Protein AF-A0A1H9JZF5-F1 (afdb_monomer)

Structure (mmCIF, N/CA/C/O backbone):
data_AF-A0A1H9JZF5-F1
#
_entry.id   AF-A0A1H9JZF5-F1
#
loop_
_atom_site.group_PDB
_atom_site.id
_atom_site.type_symbol
_atom_site.label_atom_id
_atom_site.label_alt_id
_atom_site.label_comp_id
_atom_site.label_asym_id
_atom_site.label_entity_id
_atom_site.label_seq_id
_atom_site.pdbx_PDB_ins_code
_atom_site.Cartn_x
_atom_site.Cartn_y
_atom_site.Cartn_z
_atom_site.occupancy
_atom_site.B_iso_or_equiv
_atom_site.au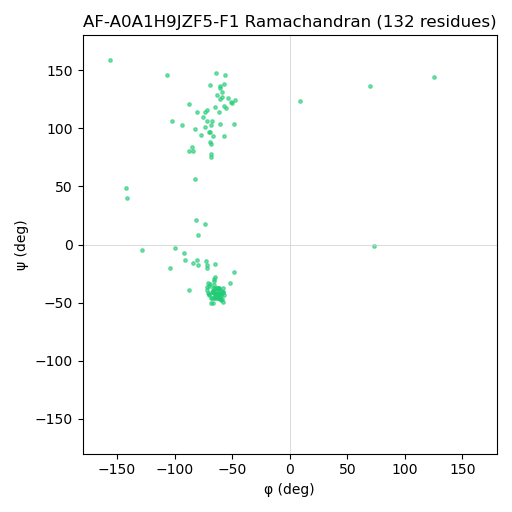th_seq_id
_atom_site.auth_comp_id
_atom_site.auth_asym_id
_atom_site.auth_atom_id
_atom_site.pdbx_PDB_model_num
ATOM 1 N N . MET A 1 1 ? -48.016 3.008 43.530 1.00 60.88 1 MET A N 1
ATOM 2 C CA . MET A 1 1 ? -47.826 3.008 42.057 1.00 60.88 1 MET A CA 1
ATOM 3 C C . MET A 1 1 ? -46.678 3.896 41.558 1.00 60.88 1 MET A C 1
ATOM 5 O O . MET A 1 1 ? -45.986 3.468 40.648 1.00 60.88 1 MET A O 1
ATOM 9 N N . VAL A 1 2 ? -46.413 5.079 42.132 1.00 65.06 2 VAL A N 1
ATOM 10 C CA . VAL A 1 2 ? -45.353 6.005 41.649 1.00 65.06 2 VAL A CA 1
ATOM 11 C C . VAL A 1 2 ? -43.923 5.446 41.781 1.00 65.06 2 VAL A C 1
ATOM 13 O O . VAL A 1 2 ? -43.103 5.637 40.888 1.00 65.06 2 VAL A O 1
ATOM 16 N N . SER A 1 3 ? -43.630 4.704 42.854 1.00 69.69 3 SER A N 1
ATOM 17 C CA . SER A 1 3 ? -42.287 4.146 43.103 1.00 69.69 3 SER A CA 1
ATOM 18 C C . SER A 1 3 ? -41.843 3.132 42.036 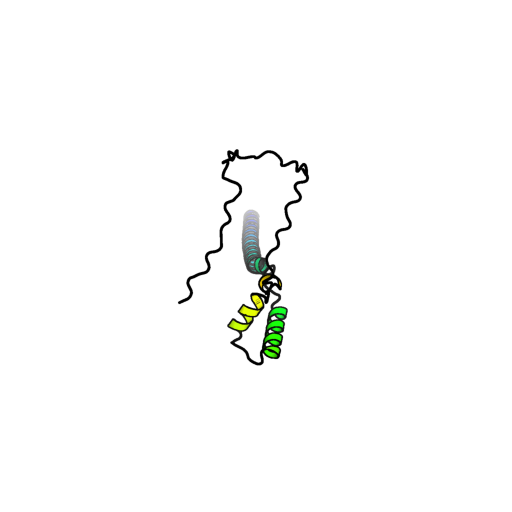1.00 69.69 3 SER A C 1
ATOM 20 O O . SER A 1 3 ? -40.697 3.154 41.596 1.00 69.69 3 SER A O 1
ATOM 22 N N . GLN A 1 4 ? -42.766 2.295 41.545 1.00 74.00 4 GLN A N 1
ATOM 23 C CA . GLN A 1 4 ? -42.443 1.297 40.522 1.00 74.00 4 GLN A CA 1
ATOM 24 C C . GLN A 1 4 ? -42.191 1.914 39.143 1.00 74.00 4 GLN A C 1
ATOM 26 O O . GLN A 1 4 ? -41.268 1.482 38.461 1.00 74.00 4 GLN A O 1
ATOM 31 N N . ARG A 1 5 ? -42.919 2.974 38.764 1.00 74.19 5 ARG A N 1
ATOM 32 C CA . ARG A 1 5 ? -42.658 3.685 37.497 1.00 74.19 5 ARG A CA 1
ATOM 33 C C . ARG A 1 5 ? -41.269 4.317 37.474 1.00 74.19 5 ARG A C 1
ATOM 35 O O . ARG A 1 5 ? -40.537 4.157 36.509 1.00 74.19 5 ARG A O 1
ATOM 42 N N . ARG A 1 6 ? -40.863 4.942 38.582 1.00 76.12 6 ARG A N 1
ATOM 43 C CA . ARG A 1 6 ? -39.542 5.577 38.706 1.00 76.12 6 ARG A CA 1
ATOM 44 C C . ARG A 1 6 ? -38.387 4.570 38.670 1.00 76.12 6 ARG A C 1
ATOM 46 O O . ARG A 1 6 ? -37.292 4.900 38.225 1.00 76.12 6 ARG A O 1
ATOM 53 N N . ALA A 1 7 ? -38.615 3.356 39.173 1.00 75.75 7 ALA A N 1
ATOM 54 C CA . ALA A 1 7 ? -37.650 2.264 39.088 1.00 75.75 7 ALA A CA 1
ATOM 55 C C . ALA A 1 7 ? -37.542 1.719 37.655 1.00 75.75 7 ALA A C 1
ATOM 57 O O . ALA A 1 7 ? -36.437 1.458 37.187 1.00 75.75 7 ALA A O 1
ATOM 58 N N . GLN A 1 8 ? -38.670 1.615 36.951 1.00 79.56 8 GLN A N 1
ATOM 59 C CA . GLN A 1 8 ? -38.720 1.162 35.564 1.00 79.56 8 GLN A CA 1
ATOM 60 C C . GLN A 1 8 ? -38.021 2.148 34.613 1.00 79.56 8 GLN A C 1
A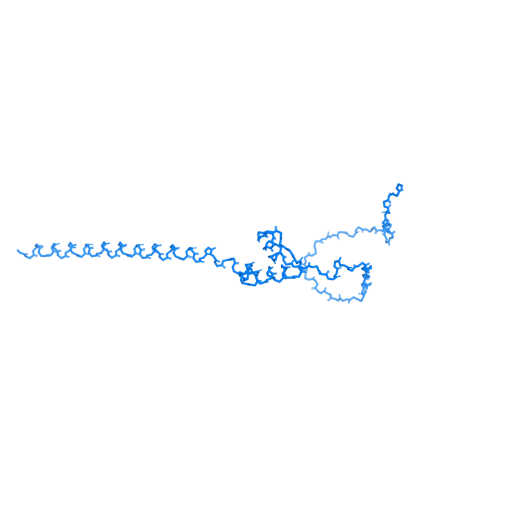TOM 62 O O . GLN A 1 8 ? -37.150 1.739 33.853 1.00 79.56 8 GLN A O 1
ATOM 67 N N . GLU A 1 9 ? -38.287 3.450 34.750 1.00 83.06 9 GLU A N 1
ATOM 68 C CA . GLU A 1 9 ? -37.614 4.506 33.977 1.00 83.06 9 GLU A CA 1
ATOM 69 C C . GLU A 1 9 ? -36.092 4.485 34.179 1.00 83.06 9 GLU A C 1
ATOM 71 O O . GLU A 1 9 ? -35.323 4.618 33.231 1.00 83.06 9 GLU A O 1
ATOM 76 N N . LYS A 1 10 ? -35.626 4.271 35.416 1.00 83.12 10 LYS A N 1
ATOM 77 C CA . LYS A 1 10 ? -34.191 4.146 35.708 1.00 83.12 10 LYS A CA 1
ATOM 78 C C . LYS A 1 10 ? -33.553 2.936 35.029 1.00 83.12 10 LYS A C 1
ATOM 80 O O . LYS A 1 10 ? -32.408 3.036 34.592 1.00 83.12 10 LYS A O 1
ATOM 85 N N . ASN A 1 11 ? -34.270 1.817 34.953 1.00 85.06 11 ASN A N 1
ATOM 86 C CA . ASN A 1 11 ? -33.771 0.598 34.325 1.00 85.06 11 ASN A CA 1
ATOM 87 C C . ASN A 1 11 ? -33.672 0.761 32.802 1.00 85.06 11 ASN A C 1
ATOM 89 O O . ASN A 1 11 ? -32.638 0.443 32.225 1.00 85.06 11 ASN A O 1
ATOM 93 N N . GLU A 1 12 ? -34.684 1.366 32.174 1.00 85.19 12 GLU A N 1
ATOM 94 C CA . GLU A 1 12 ? -34.676 1.681 30.737 1.00 85.19 12 GLU A CA 1
ATOM 95 C C . GLU A 1 12 ? -33.557 2.669 30.364 1.00 85.19 12 GLU A C 1
ATOM 97 O O . GLU A 1 12 ? -32.908 2.536 29.325 1.00 85.19 12 GLU A O 1
ATOM 102 N N . GLN A 1 13 ? -33.280 3.654 31.226 1.00 84.69 13 GLN A N 1
ATOM 103 C CA . GLN A 1 13 ? -32.164 4.589 31.042 1.00 84.69 13 GLN A CA 1
ATOM 104 C C . GLN A 1 13 ? -30.802 3.895 31.182 1.00 84.69 13 GLN A C 1
ATOM 106 O O . GLN A 1 13 ? -29.886 4.169 30.404 1.00 84.69 13 GLN A O 1
ATOM 111 N N . ALA A 1 14 ? -30.662 2.979 32.145 1.00 86.56 14 ALA A N 1
ATOM 112 C CA . ALA A 1 14 ? -29.443 2.196 32.320 1.00 86.56 14 ALA A CA 1
ATOM 113 C C . ALA A 1 14 ? -29.191 1.278 31.115 1.00 86.56 14 ALA A C 1
ATOM 115 O O . ALA A 1 14 ? -28.073 1.246 30.604 1.00 86.56 14 ALA A O 1
ATOM 116 N N . GLU A 1 15 ? -30.231 0.606 30.622 1.00 89.12 15 GLU A N 1
ATOM 117 C CA . GLU A 1 15 ? -30.171 -0.252 29.437 1.00 89.12 15 GLU A CA 1
ATOM 118 C C . GLU A 1 15 ? -29.806 0.546 28.179 1.00 89.12 15 GLU A C 1
ATOM 120 O O . GLU A 1 15 ? -28.869 0.190 27.469 1.00 89.12 15 GLU A O 1
ATOM 125 N N . ARG A 1 16 ? -30.428 1.711 27.952 1.00 90.75 16 ARG A N 1
ATOM 126 C CA . ARG A 1 16 ? -30.014 2.605 26.856 1.00 90.75 16 ARG A CA 1
ATOM 127 C C . ARG A 1 16 ? -28.544 3.000 26.953 1.00 90.75 16 ARG A C 1
ATOM 129 O O . ARG A 1 16 ? -27.842 3.010 25.941 1.00 90.75 16 ARG A O 1
ATOM 136 N N . MET A 1 17 ? -28.061 3.329 28.150 1.00 91.81 17 MET A N 1
ATOM 137 C CA . MET A 1 17 ? -26.680 3.772 28.337 1.00 91.81 17 MET A CA 1
ATOM 138 C C . MET A 1 17 ? -25.666 2.642 28.105 1.00 91.81 17 MET A C 1
ATOM 140 O O . MET A 1 17 ? -24.578 2.897 27.577 1.00 91.81 17 MET A O 1
ATOM 144 N N . THR A 1 18 ? -26.006 1.392 28.441 1.00 93.06 18 THR A N 1
ATOM 145 C CA . THR A 1 18 ? -25.162 0.234 28.113 1.00 93.06 18 THR A CA 1
ATOM 146 C C . THR A 1 18 ? -25.182 -0.064 26.617 1.00 93.06 18 THR A C 1
ATOM 148 O O . THR A 1 18 ? -24.111 -0.264 26.043 1.00 93.06 18 THR A O 1
ATOM 151 N N . THR A 1 19 ? -26.340 0.001 25.953 1.00 93.06 19 THR A N 1
ATOM 152 C CA . THR A 1 19 ? -26.448 -0.184 24.498 1.00 93.06 19 THR A CA 1
ATOM 153 C C . THR A 1 19 ? -25.625 0.851 23.732 1.00 93.06 19 THR A C 1
ATOM 155 O O . THR A 1 19 ? -24.824 0.480 22.875 1.00 93.06 19 THR A O 1
ATOM 158 N N . ILE A 1 20 ? -25.743 2.139 24.078 1.00 94.69 20 ILE A N 1
ATOM 159 C CA . ILE A 1 20 ? -24.973 3.222 23.441 1.00 94.69 20 ILE A CA 1
ATOM 160 C C . ILE A 1 20 ? -23.469 2.999 23.625 1.00 94.69 20 ILE A C 1
ATOM 162 O O . ILE A 1 20 ? -22.700 3.125 22.671 1.00 94.69 20 ILE A O 1
ATOM 166 N N . ARG A 1 21 ? -23.035 2.616 24.833 1.00 93.50 21 ARG A N 1
ATOM 167 C CA . ARG A 1 21 ? -21.625 2.295 25.098 1.00 93.50 21 ARG A CA 1
ATOM 168 C C . ARG A 1 21 ? -21.128 1.121 24.259 1.00 93.50 21 ARG A C 1
ATOM 170 O O . ARG A 1 21 ? -20.004 1.176 23.768 1.00 93.50 21 ARG A O 1
ATOM 177 N N . THR A 1 22 ? -21.928 0.073 24.099 1.00 94.88 22 THR A N 1
ATOM 178 C CA . THR A 1 22 ? -21.553 -1.104 23.304 1.00 94.88 22 THR A CA 1
ATOM 179 C C . THR A 1 22 ? -21.441 -0.758 21.825 1.00 94.88 22 THR A C 1
ATOM 181 O O . THR A 1 22 ? -20.429 -1.078 21.207 1.00 94.88 22 THR A O 1
ATOM 184 N N . ILE A 1 23 ? -22.418 -0.032 21.275 1.00 96.75 23 ILE A N 1
ATOM 185 C CA . ILE A 1 23 ? -22.383 0.425 19.880 1.00 96.75 23 ILE A CA 1
ATOM 186 C C . ILE A 1 23 ? -21.161 1.316 19.648 1.00 96.75 23 ILE A C 1
ATOM 188 O O . ILE A 1 23 ? -20.405 1.085 18.710 1.00 96.75 23 ILE A O 1
ATOM 192 N N . GLY A 1 24 ? -20.912 2.280 20.540 1.00 96.25 24 GLY A N 1
ATOM 193 C CA . GLY A 1 24 ? -19.754 3.167 20.439 1.00 96.25 24 GLY A CA 1
ATOM 194 C C . GLY A 1 24 ? -18.424 2.408 20.424 1.00 96.25 24 GLY A C 1
ATOM 195 O O . GLY A 1 24 ? -17.550 2.724 19.622 1.00 96.25 24 GLY A O 1
ATOM 196 N N . LYS A 1 25 ? -18.283 1.361 21.248 1.00 96.25 25 LYS A N 1
ATOM 197 C CA . LYS A 1 25 ? -17.091 0.497 21.248 1.00 96.25 25 LYS A CA 1
ATOM 198 C C . LYS A 1 25 ? -16.915 -0.256 19.933 1.00 96.25 25 LYS A C 1
ATOM 200 O O . LYS A 1 25 ? -15.800 -0.314 19.429 1.00 96.25 25 LYS A O 1
ATOM 205 N N . VAL A 1 26 ? -17.991 -0.816 19.380 1.00 97.62 26 VAL A N 1
ATOM 206 C CA . VAL A 1 26 ? -17.943 -1.546 18.102 1.00 97.62 26 VAL A CA 1
ATOM 207 C C . VAL A 1 26 ? -17.575 -0.604 16.958 1.00 97.62 26 VAL A C 1
ATOM 209 O O . VAL A 1 26 ? -16.683 -0.906 16.169 1.00 97.62 26 VAL A O 1
ATOM 212 N N . VAL A 1 27 ? -18.204 0.570 16.896 1.00 97.94 27 VAL A N 1
ATOM 213 C CA . VAL A 1 27 ? -17.900 1.583 15.876 1.00 97.94 27 VAL A CA 1
ATOM 214 C C . VAL A 1 27 ? -16.450 2.051 15.995 1.00 97.94 27 VAL A C 1
ATOM 216 O O . VAL A 1 27 ? -15.730 2.074 15.005 1.00 97.94 27 VAL A O 1
ATOM 219 N N . LEU A 1 28 ? -15.972 2.351 17.203 1.00 97.62 28 LEU A N 1
ATOM 220 C CA . LEU A 1 28 ? -14.581 2.758 17.394 1.00 97.62 28 LEU A CA 1
ATOM 221 C C . LEU A 1 28 ? -13.596 1.649 16.997 1.00 97.62 28 LEU A C 1
ATOM 223 O O . LEU A 1 28 ? -12.615 1.924 16.315 1.00 97.62 28 LEU A O 1
ATOM 227 N N . ALA A 1 29 ? -13.858 0.400 17.393 1.00 97.81 29 ALA A N 1
ATOM 228 C CA . ALA A 1 29 ? -12.998 -0.731 17.055 1.00 97.81 29 ALA A CA 1
ATOM 229 C C . ALA A 1 29 ? -12.929 -0.961 15.539 1.00 97.81 29 ALA A C 1
ATOM 231 O O . ALA A 1 29 ? -11.844 -1.130 14.992 1.00 97.81 29 ALA A O 1
ATOM 232 N N . THR A 1 30 ? -14.072 -0.908 14.851 1.00 97.75 30 THR A N 1
ATOM 233 C CA . THR A 1 30 ? -14.126 -1.058 13.387 1.00 97.75 30 THR A CA 1
ATOM 234 C C . THR A 1 30 ? -13.389 0.070 12.668 1.00 97.75 30 THR A C 1
ATOM 236 O O . THR A 1 30 ? -12.608 -0.207 11.760 1.00 97.75 30 THR A O 1
ATOM 239 N N . LEU A 1 31 ? -13.555 1.321 13.113 1.00 97.94 31 LEU A N 1
ATOM 240 C CA . LEU A 1 31 ? -12.816 2.465 12.574 1.00 97.94 31 LEU A CA 1
ATOM 241 C C . LEU A 1 31 ? -11.306 2.337 12.800 1.00 97.94 31 LEU A C 1
ATOM 243 O O . LEU A 1 31 ? -10.534 2.609 11.885 1.00 97.94 31 LEU A O 1
ATOM 247 N N . LEU A 1 32 ? -10.876 1.887 13.983 1.00 97.56 32 LEU A N 1
ATOM 248 C CA . LEU A 1 32 ? -9.461 1.653 14.275 1.00 97.56 32 LEU A CA 1
ATOM 249 C C . LEU A 1 32 ? -8.877 0.539 13.402 1.00 97.56 32 LEU A C 1
ATOM 251 O O . LEU A 1 32 ? -7.800 0.717 12.843 1.00 97.56 32 LEU A O 1
ATOM 255 N N . CYS A 1 33 ? -9.587 -0.579 13.230 1.00 97.25 33 CYS A N 1
ATOM 256 C CA . CYS A 1 33 ? -9.158 -1.643 12.322 1.00 97.25 33 CYS A CA 1
ATOM 257 C C . CYS A 1 33 ? -9.011 -1.131 10.885 1.00 97.25 33 CYS A C 1
ATOM 259 O O . CYS A 1 33 ? -7.988 -1.381 10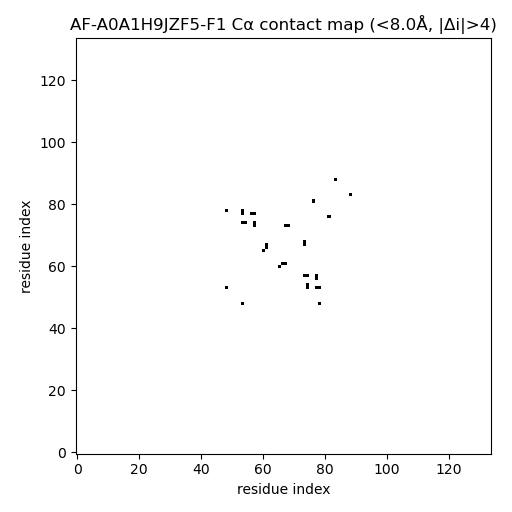.253 1.00 97.25 33 CYS A O 1
ATOM 261 N N . ALA A 1 34 ? -9.994 -0.378 10.385 1.00 95.88 34 ALA A N 1
ATOM 262 C CA . ALA A 1 34 ? -9.924 0.212 9.051 1.00 95.88 34 ALA A CA 1
ATOM 263 C C . ALA A 1 34 ? -8.740 1.184 8.919 1.00 95.88 34 ALA A C 1
ATOM 265 O O . ALA A 1 34 ? -8.002 1.117 7.940 1.00 95.88 34 ALA A O 1
ATOM 266 N N . ALA A 1 35 ? -8.512 2.037 9.921 1.00 95.12 35 ALA A N 1
ATOM 267 C CA . ALA A 1 35 ? -7.384 2.964 9.938 1.00 95.12 35 ALA A CA 1
ATOM 268 C C . ALA A 1 35 ? -6.036 2.232 9.901 1.00 95.12 35 ALA A C 1
ATOM 270 O O . ALA A 1 35 ? -5.155 2.635 9.149 1.00 95.12 35 ALA A O 1
ATOM 271 N N . VAL A 1 36 ? -5.884 1.137 10.656 1.00 94.81 36 VAL A N 1
ATOM 272 C CA . VAL A 1 36 ? -4.664 0.314 10.640 1.00 94.81 36 VAL A CA 1
ATOM 273 C C . VAL A 1 36 ? -4.444 -0.335 9.272 1.00 94.81 36 VAL A C 1
ATOM 275 O O . VAL A 1 36 ? -3.320 -0.317 8.785 1.00 94.81 36 VAL A O 1
ATOM 278 N N . ILE A 1 37 ? -5.495 -0.853 8.627 1.00 92.12 37 ILE A N 1
ATOM 279 C CA . ILE A 1 37 ? -5.404 -1.446 7.279 1.00 92.12 37 ILE A CA 1
ATOM 280 C C . ILE A 1 37 ? -4.986 -0.397 6.242 1.00 92.12 37 ILE A C 1
ATOM 282 O O . ILE A 1 37 ? -4.101 -0.639 5.427 1.00 92.12 37 ILE A O 1
ATOM 286 N N . VAL A 1 38 ? -5.600 0.788 6.274 1.00 88.31 38 VAL A N 1
ATOM 287 C CA . VAL A 1 38 ? -5.246 1.881 5.355 1.00 88.31 38 VAL A CA 1
ATOM 288 C C . VAL A 1 38 ? -3.815 2.357 5.617 1.00 88.31 38 VAL A C 1
ATOM 290 O O . VAL A 1 38 ? -3.035 2.543 4.685 1.00 88.31 38 VAL A O 1
ATOM 293 N N . TRP A 1 39 ? -3.435 2.498 6.887 1.00 87.12 39 TRP A N 1
ATOM 294 C CA . TRP A 1 39 ? -2.082 2.879 7.273 1.00 87.12 39 TRP A CA 1
ATOM 295 C C . TRP A 1 39 ? -1.040 1.819 6.916 1.00 87.12 39 TRP A C 1
ATOM 297 O O . TRP A 1 39 ? 0.098 2.176 6.656 1.00 87.12 39 TRP A O 1
ATOM 307 N N . SER A 1 40 ? -1.375 0.528 6.872 1.00 81.69 40 SER A N 1
ATOM 308 C CA . SER A 1 40 ? -0.384 -0.494 6.523 1.00 81.69 40 SER A CA 1
ATOM 309 C C . SER A 1 40 ? 0.002 -0.479 5.042 1.00 81.69 40 SER A C 1
ATOM 311 O O . SER A 1 40 ? 1.061 -0.994 4.701 1.00 81.69 40 SER A O 1
ATOM 313 N N . VAL A 1 41 ? -0.831 0.099 4.166 1.00 75.56 41 VAL A N 1
ATOM 314 C CA . VAL A 1 41 ? -0.578 0.163 2.713 1.00 75.56 41 VAL A CA 1
ATOM 315 C C . VAL A 1 41 ? -0.121 1.536 2.221 1.00 75.56 41 VAL A C 1
ATOM 317 O O . VAL A 1 41 ? 0.463 1.632 1.149 1.00 75.56 41 VAL A O 1
ATOM 320 N N . MET A 1 42 ? -0.361 2.615 2.970 1.00 66.38 42 MET A N 1
ATOM 321 C CA . MET A 1 42 ? 0.040 3.957 2.527 1.00 66.38 42 MET A CA 1
ATOM 322 C C . MET A 1 42 ? 1.567 4.223 2.521 1.00 66.38 42 MET A C 1
ATOM 324 O O . MET A 1 42 ? 2.037 4.905 1.615 1.00 66.38 42 MET A O 1
ATOM 328 N N . PRO A 1 43 ? 2.380 3.694 3.462 1.00 61.25 43 PRO A N 1
ATOM 329 C CA . PRO A 1 43 ? 3.826 3.927 3.501 1.00 61.25 43 PRO A CA 1
ATOM 330 C C . PRO A 1 43 ? 4.587 3.351 2.305 1.00 61.25 43 PRO A C 1
ATOM 332 O O . PRO A 1 43 ? 5.729 3.737 2.075 1.00 61.25 43 PRO A O 1
ATOM 335 N N . THR A 1 44 ? 3.985 2.431 1.547 1.00 56.12 44 THR A N 1
ATOM 336 C CA . THR A 1 44 ? 4.633 1.798 0.396 1.00 56.12 44 THR A CA 1
ATOM 337 C C . THR A 1 44 ? 4.385 2.535 -0.915 1.00 56.12 44 THR A C 1
ATOM 339 O O . THR A 1 44 ? 5.129 2.300 -1.854 1.00 56.12 44 THR A O 1
ATOM 342 N N . THR A 1 45 ? 3.440 3.479 -1.013 1.00 57.81 45 THR A N 1
ATOM 343 C CA . THR A 1 45 ? 3.132 4.138 -2.302 1.00 57.81 45 THR A CA 1
ATOM 344 C C . THR A 1 45 ? 4.208 5.111 -2.785 1.00 57.81 45 THR A C 1
ATOM 346 O O . THR A 1 45 ? 4.218 5.460 -3.956 1.00 57.81 45 THR A O 1
ATOM 349 N N . SER A 1 46 ? 5.107 5.569 -1.908 1.00 59.38 46 SER A N 1
ATOM 350 C CA . SER A 1 46 ? 6.193 6.488 -2.292 1.00 59.38 46 SER A CA 1
ATOM 351 C C . SER A 1 46 ? 7.385 5.783 -2.954 1.00 59.38 46 SER A C 1
ATOM 353 O O . SER A 1 46 ? 8.197 6.446 -3.590 1.00 59.38 46 SER A O 1
ATOM 355 N N . HIS A 1 47 ? 7.494 4.458 -2.797 1.00 55.75 47 HIS A N 1
ATOM 356 C CA . HIS A 1 47 ? 8.546 3.621 -3.395 1.00 55.75 47 HIS A CA 1
ATOM 357 C C . HIS A 1 47 ? 7.995 2.412 -4.167 1.00 55.75 47 HIS A C 1
ATOM 359 O O . HIS A 1 47 ? 8.770 1.678 -4.771 1.00 55.75 47 HIS A O 1
ATOM 365 N N . ALA A 1 48 ? 6.679 2.184 -4.152 1.00 56.44 48 ALA A N 1
ATOM 366 C CA . ALA A 1 48 ? 6.036 1.214 -5.020 1.00 56.44 48 ALA A CA 1
ATOM 367 C C . ALA A 1 48 ? 5.856 1.871 -6.392 1.00 56.44 48 ALA A C 1
ATOM 369 O O . ALA A 1 48 ? 5.098 2.842 -6.490 1.00 56.44 48 ALA A O 1
ATOM 370 N N . PRO A 1 49 ? 6.530 1.379 -7.442 1.00 60.75 49 PRO A N 1
ATOM 371 C CA . PRO A 1 49 ? 6.225 1.825 -8.790 1.00 60.75 49 PRO A CA 1
ATOM 372 C C . PRO A 1 49 ? 4.737 1.587 -9.067 1.00 60.75 49 PRO A C 1
ATOM 374 O O . PRO A 1 49 ? 4.138 0.638 -8.543 1.00 60.75 49 PRO A O 1
ATOM 377 N N . ALA A 1 50 ? 4.108 2.475 -9.842 1.00 67.62 50 ALA A N 1
ATOM 378 C CA . ALA A 1 50 ? 2.721 2.267 -10.220 1.00 67.62 50 ALA A CA 1
ATOM 379 C C . ALA A 1 50 ? 2.653 0.913 -10.932 1.00 67.62 50 ALA A C 1
ATOM 381 O O . ALA A 1 50 ? 3.329 0.697 -11.928 1.00 67.62 50 ALA A O 1
ATOM 382 N N . ILE A 1 51 ? 1.879 -0.024 -10.384 1.00 67.69 51 ILE A N 1
ATOM 383 C CA . ILE A 1 51 ? 1.853 -1.425 -10.837 1.00 67.69 51 ILE A CA 1
ATOM 384 C C . ILE A 1 51 ? 1.622 -1.515 -12.355 1.00 67.69 51 ILE A C 1
ATOM 386 O O . ILE A 1 51 ? 2.152 -2.401 -13.013 1.00 67.69 51 ILE A O 1
ATOM 390 N N . LEU A 1 52 ? 0.855 -0.573 -12.911 1.00 69.50 52 LEU A N 1
ATOM 391 C CA . LEU A 1 52 ? 0.608 -0.463 -14.346 1.00 69.50 52 LEU A CA 1
ATOM 392 C C . LEU A 1 52 ? 1.863 -0.091 -15.145 1.00 69.50 52 LEU A C 1
ATOM 394 O O . LEU A 1 52 ? 2.074 -0.677 -16.200 1.00 69.50 52 LEU A O 1
ATOM 398 N N . ASP A 1 53 ? 2.701 0.806 -14.628 1.00 68.31 53 ASP A N 1
ATOM 399 C CA . ASP A 1 53 ? 3.959 1.205 -15.267 1.00 68.31 53 ASP A CA 1
ATOM 400 C C . ASP A 1 53 ? 4.939 0.023 -15.286 1.00 68.31 53 ASP A C 1
ATOM 402 O O . ASP A 1 53 ? 5.535 -0.257 -16.318 1.00 68.31 53 ASP A O 1
ATOM 406 N N . VAL A 1 54 ? 5.021 -0.756 -14.197 1.00 70.75 54 VAL A N 1
ATOM 407 C CA . VAL A 1 54 ? 5.884 -1.957 -14.152 1.00 70.75 54 VAL A CA 1
ATOM 408 C C . VAL A 1 54 ? 5.396 -3.045 -15.105 1.00 70.75 54 VAL A C 1
ATOM 410 O O . VAL A 1 54 ? 6.190 -3.702 -15.773 1.00 70.75 54 VAL A O 1
ATOM 413 N N . LEU A 1 55 ? 4.079 -3.257 -15.182 1.00 75.31 55 LEU A N 1
ATOM 414 C CA . LEU A 1 55 ? 3.501 -4.225 -16.117 1.00 75.31 55 LEU A CA 1
ATOM 415 C C . LEU A 1 55 ? 3.712 -3.798 -17.572 1.00 75.31 55 LEU A C 1
ATOM 417 O O . LEU A 1 55 ? 3.911 -4.653 -18.435 1.00 75.31 55 LEU A O 1
ATOM 421 N N . GLN A 1 56 ? 3.673 -2.494 -17.844 1.00 79.69 56 GLN A N 1
ATOM 422 C CA . GLN A 1 56 ? 3.982 -1.953 -19.158 1.00 79.69 56 GLN A CA 1
ATOM 423 C C . GLN A 1 56 ? 5.470 -2.119 -19.496 1.00 79.69 56 GLN A C 1
ATOM 425 O O . GLN A 1 56 ? 5.778 -2.619 -20.573 1.00 79.69 56 GLN A O 1
ATOM 430 N N . GLU A 1 57 ? 6.379 -1.796 -18.575 1.00 71.31 57 GLU A N 1
ATOM 431 C CA . GLU A 1 57 ? 7.825 -1.970 -18.762 1.00 71.31 57 GLU A CA 1
ATOM 432 C C . GLU A 1 57 ? 8.196 -3.447 -18.974 1.00 71.31 57 GLU A C 1
ATOM 434 O O . GLU A 1 57 ? 9.010 -3.774 -19.832 1.00 71.31 57 GLU A O 1
ATOM 439 N N . HIS A 1 58 ? 7.525 -4.369 -18.280 1.00 77.38 58 HIS A N 1
ATOM 440 C CA . HIS A 1 58 ? 7.653 -5.805 -18.529 1.00 77.38 58 HIS A CA 1
ATOM 441 C C . HIS A 1 58 ? 7.175 -6.210 -19.937 1.00 77.38 58 HIS A C 1
ATOM 443 O O . HIS A 1 58 ? 7.827 -7.006 -20.614 1.00 77.38 58 HIS A O 1
ATOM 449 N N . ALA A 1 59 ? 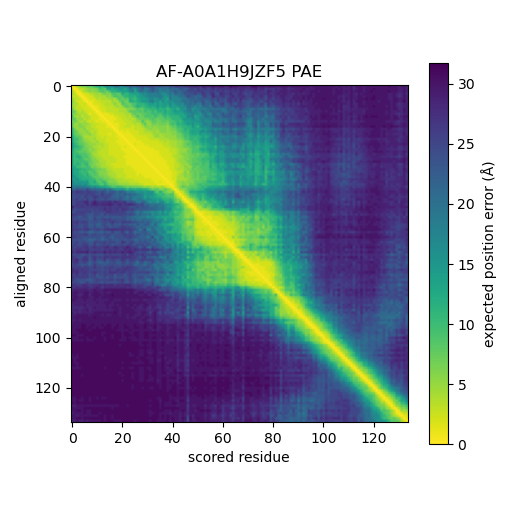6.051 -5.660 -20.408 1.00 78.88 59 ALA A N 1
ATOM 450 C CA . ALA A 1 59 ? 5.555 -5.931 -21.757 1.00 78.88 59 ALA A CA 1
ATOM 451 C C . ALA A 1 59 ? 6.497 -5.376 -22.841 1.00 78.88 59 ALA A C 1
ATOM 453 O O . ALA A 1 59 ? 6.723 -6.039 -23.856 1.00 78.88 59 ALA A O 1
ATOM 454 N N . GLU A 1 60 ? 7.071 -4.194 -22.613 1.00 76.56 60 GLU A N 1
ATOM 455 C CA . GLU A 1 60 ? 8.094 -3.590 -23.472 1.00 76.56 60 GLU A CA 1
ATOM 456 C C . GLU A 1 60 ? 9.390 -4.417 -23.458 1.00 76.56 60 GLU A C 1
ATOM 458 O O . GLU A 1 60 ? 9.934 -4.717 -24.522 1.00 76.56 60 GLU A O 1
ATOM 463 N N . MET A 1 61 ? 9.818 -4.906 -22.289 1.00 73.00 61 MET A N 1
ATOM 464 C CA . MET A 1 61 ? 10.962 -5.811 -22.155 1.00 73.00 61 MET A CA 1
ATOM 465 C C . MET A 1 61 ? 10.769 -7.085 -22.980 1.00 73.00 61 MET A C 1
ATOM 467 O O . MET A 1 61 ? 11.658 -7.429 -23.751 1.00 73.00 61 MET A O 1
ATOM 471 N N . ILE A 1 62 ? 9.618 -7.762 -22.881 1.00 76.25 62 ILE A N 1
ATOM 472 C CA . ILE A 1 62 ? 9.334 -8.961 -23.689 1.00 76.25 62 ILE A CA 1
ATOM 473 C C . ILE A 1 62 ? 9.378 -8.633 -25.186 1.00 76.25 62 ILE A C 1
ATOM 475 O O . ILE A 1 62 ? 9.883 -9.433 -25.978 1.00 76.25 62 ILE A O 1
ATOM 479 N N . ALA A 1 63 ? 8.852 -7.471 -25.583 1.00 79.06 63 ALA A N 1
ATOM 480 C CA . ALA A 1 63 ? 8.829 -7.050 -26.978 1.00 79.06 63 ALA A CA 1
ATOM 481 C C . ALA A 1 63 ? 10.237 -6.776 -27.538 1.00 79.06 63 ALA A C 1
ATOM 483 O O . ALA A 1 63 ? 10.500 -7.117 -28.69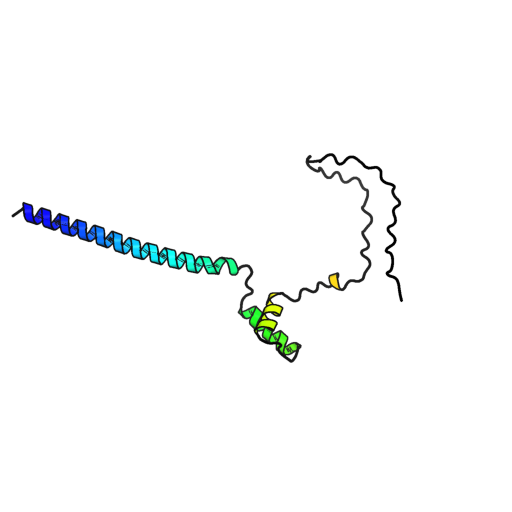1 1.00 79.06 63 ALA A O 1
ATOM 484 N N . GLU A 1 64 ? 11.142 -6.206 -26.737 1.00 73.81 64 GLU A N 1
ATOM 485 C CA . GLU A 1 64 ? 12.510 -5.876 -27.157 1.00 73.81 64 GLU A CA 1
ATOM 486 C C . GLU A 1 64 ? 13.498 -7.043 -26.979 1.00 73.81 64 GLU A C 1
ATOM 488 O O . GLU A 1 64 ? 14.323 -7.300 -27.855 1.00 73.81 64 GLU A O 1
ATOM 493 N N . HIS A 1 65 ? 13.381 -7.810 -25.893 1.00 74.50 65 HIS A N 1
ATOM 494 C CA . HIS A 1 65 ? 14.247 -8.958 -25.592 1.00 74.50 65 HIS A CA 1
ATOM 495 C C . HIS A 1 65 ? 13.791 -10.259 -26.280 1.00 74.50 65 HIS A C 1
ATOM 497 O O . HIS A 1 65 ? 14.557 -11.223 -26.375 1.00 74.50 65 HIS A O 1
ATOM 503 N N . GLY A 1 66 ? 12.554 -10.322 -26.784 1.00 74.12 66 GLY A N 1
ATOM 504 C CA . GLY A 1 66 ? 12.027 -11.427 -27.596 1.00 74.12 66 GLY A CA 1
ATOM 505 C C . GLY A 1 66 ? 11.724 -12.727 -26.838 1.00 74.12 66 GLY A C 1
ATOM 506 O O . GLY A 1 66 ? 11.257 -13.692 -27.445 1.00 74.12 66 GLY A O 1
ATOM 507 N N . HIS A 1 67 ? 11.978 -12.772 -25.529 1.00 76.81 67 HIS A N 1
ATOM 508 C CA . HIS A 1 67 ? 11.635 -13.873 -24.629 1.00 76.81 67 HIS A CA 1
ATOM 509 C C . HIS A 1 67 ? 11.532 -13.368 -23.179 1.00 76.81 67 HIS A C 1
ATOM 511 O O . HIS A 1 67 ? 12.059 -12.310 -22.857 1.00 76.81 67 HIS A O 1
ATOM 517 N N . SER A 1 68 ? 10.828 -14.117 -22.326 1.00 76.31 68 SER A N 1
ATOM 518 C CA . SER A 1 68 ? 10.647 -13.829 -20.893 1.00 76.31 68 SER A CA 1
ATOM 519 C C . SER A 1 68 ? 11.483 -14.800 -20.062 1.00 76.31 68 SER A C 1
ATOM 521 O O . SER A 1 68 ? 11.616 -15.970 -20.441 1.00 76.31 68 SER A O 1
ATOM 523 N N . HIS A 1 69 ? 12.011 -14.338 -18.927 1.00 77.31 69 HIS A N 1
ATOM 524 C CA . HIS A 1 69 ? 12.680 -15.201 -17.951 1.00 77.31 69 HIS A CA 1
ATOM 525 C C . HIS A 1 69 ? 11.731 -15.723 -16.863 1.00 77.31 69 HIS A C 1
ATOM 527 O O . HIS A 1 69 ? 12.101 -16.635 -16.129 1.00 77.31 69 HIS A O 1
ATOM 533 N N . GLY A 1 70 ? 10.490 -15.231 -16.832 1.00 72.88 70 GLY A N 1
ATOM 534 C CA . GLY A 1 70 ? 9.496 -15.509 -15.802 1.00 72.88 70 GLY A CA 1
ATOM 535 C C . GLY A 1 70 ? 8.984 -14.200 -15.206 1.00 72.88 70 GLY A C 1
ATOM 536 O O . GLY A 1 70 ? 9.738 -13.245 -15.061 1.00 72.88 70 GLY A O 1
ATOM 537 N N . LEU A 1 71 ? 7.693 -14.134 -14.855 1.00 75.44 71 LEU A N 1
ATOM 538 C CA . LEU A 1 71 ? 7.075 -12.889 -14.370 1.00 75.44 71 LEU A CA 1
ATOM 539 C C . LEU A 1 71 ? 7.781 -12.332 -13.125 1.00 75.44 71 LEU A C 1
ATOM 541 O O . LEU A 1 71 ? 7.894 -11.123 -12.988 1.00 75.44 71 LEU A O 1
ATOM 545 N N . GLU A 1 72 ? 8.226 -13.200 -12.215 1.00 74.44 72 GLU A N 1
ATOM 546 C CA . GLU A 1 72 ? 8.906 -12.786 -10.985 1.00 74.44 72 GLU A CA 1
ATOM 547 C C . GLU A 1 72 ? 10.281 -12.173 -11.276 1.00 74.44 72 GLU A C 1
ATOM 549 O O . GLU A 1 72 ? 10.547 -11.061 -10.817 1.00 74.44 72 GLU A O 1
ATOM 554 N N . GLU A 1 73 ? 11.121 -12.849 -12.071 1.00 74.38 73 GLU A N 1
ATOM 555 C CA . GLU A 1 73 ? 12.418 -12.309 -12.487 1.00 74.38 73 GLU A CA 1
ATOM 556 C C . GLU A 1 73 ? 12.269 -11.004 -13.276 1.00 74.38 73 GLU A C 1
ATOM 558 O O . GLU A 1 73 ? 12.953 -10.021 -12.983 1.00 74.38 73 GLU A O 1
ATOM 563 N N . ASP A 1 74 ? 11.341 -10.963 -14.231 1.00 71.56 74 ASP A N 1
ATOM 564 C CA . ASP A 1 74 ? 11.173 -9.805 -15.102 1.00 71.56 74 ASP A CA 1
ATOM 565 C C . ASP A 1 74 ? 10.571 -8.600 -14.336 1.00 71.56 74 ASP A C 1
ATOM 567 O O . ASP A 1 74 ? 10.933 -7.450 -14.592 1.00 71.56 74 ASP A O 1
ATOM 571 N N . LEU A 1 75 ? 9.702 -8.839 -13.339 1.00 74.69 75 LEU A N 1
ATOM 572 C CA . LEU A 1 75 ? 9.170 -7.794 -12.451 1.00 74.69 75 LEU A CA 1
ATOM 573 C C . LEU A 1 75 ? 10.249 -7.260 -11.502 1.00 74.69 75 LEU A C 1
ATOM 575 O O . LEU A 1 75 ? 10.341 -6.051 -11.296 1.00 74.69 75 LEU A O 1
ATOM 579 N N . ALA A 1 76 ? 11.075 -8.141 -10.930 1.00 74.81 76 ALA A N 1
ATOM 580 C CA . ALA A 1 76 ? 12.180 -7.740 -10.064 1.00 74.81 76 ALA A CA 1
ATOM 581 C C . ALA A 1 76 ? 13.192 -6.867 -10.816 1.00 74.81 76 ALA A C 1
ATOM 583 O O . ALA A 1 76 ? 13.691 -5.892 -10.251 1.00 74.81 76 ALA A O 1
ATOM 584 N N . TRP A 1 77 ? 13.448 -7.186 -12.086 1.00 71.81 77 TRP A N 1
ATOM 585 C CA . TRP A 1 77 ? 14.307 -6.399 -12.961 1.00 71.81 77 TRP A CA 1
ATOM 586 C C . TRP A 1 77 ? 13.700 -5.024 -13.273 1.00 71.81 77 TRP A C 1
ATOM 588 O O . TRP A 1 77 ? 14.362 -4.009 -13.055 1.00 71.81 77 TRP A O 1
ATOM 598 N N . ALA A 1 78 ? 12.431 -4.965 -13.699 1.00 71.44 78 ALA A N 1
ATOM 599 C CA . ALA A 1 78 ? 11.734 -3.701 -13.969 1.00 71.44 78 ALA A CA 1
ATOM 600 C C . ALA A 1 78 ? 11.674 -2.796 -12.720 1.00 71.44 78 ALA A C 1
ATOM 602 O O . ALA A 1 78 ? 11.964 -1.605 -12.780 1.00 71.44 78 ALA A O 1
ATOM 603 N N . MET A 1 79 ? 11.403 -3.372 -11.543 1.00 70.44 79 MET A N 1
ATOM 604 C CA . MET A 1 79 ? 11.383 -2.630 -10.276 1.00 70.44 79 MET A CA 1
ATOM 605 C C . MET A 1 79 ? 12.747 -2.067 -9.853 1.00 70.44 79 MET A C 1
ATOM 607 O O . MET A 1 79 ? 12.781 -1.075 -9.126 1.00 70.44 79 MET A O 1
ATOM 611 N N . HIS A 1 80 ? 13.857 -2.698 -10.251 1.00 71.38 80 HIS A N 1
ATOM 612 C CA . HIS A 1 80 ? 15.201 -2.223 -9.906 1.00 71.38 80 HIS A CA 1
ATOM 613 C C . HIS A 1 80 ? 15.690 -1.082 -10.803 1.00 71.38 80 HIS A C 1
ATOM 615 O O . HIS A 1 80 ? 16.640 -0.402 -10.421 1.00 71.38 80 HIS A O 1
ATOM 621 N N . GLY A 1 81 ? 15.011 -0.819 -11.925 1.00 61.66 81 GLY A N 1
ATOM 622 C CA . GLY A 1 81 ? 15.340 0.259 -12.847 1.00 61.66 81 GLY A CA 1
ATOM 623 C C . GLY A 1 81 ? 16.640 0.011 -13.618 1.00 61.66 81 GLY A C 1
ATOM 624 O O . GLY A 1 81 ? 17.674 -0.371 -13.077 1.00 61.66 81 GLY A O 1
ATOM 625 N N . HIS A 1 82 ? 16.615 0.283 -14.918 1.00 65.25 82 HIS A N 1
ATOM 626 C CA . HIS A 1 82 ? 17.790 0.182 -15.783 1.00 65.25 82 HIS A CA 1
ATOM 627 C C . HIS A 1 82 ? 18.689 1.428 -15.706 1.00 65.25 82 HIS A C 1
ATOM 629 O O . HIS A 1 82 ? 18.968 2.065 -16.722 1.00 65.25 82 HIS A O 1
ATOM 635 N N . SER A 1 83 ? 19.161 1.813 -14.514 1.00 56.34 83 SER A N 1
ATOM 636 C CA . SER A 1 83 ? 20.152 2.892 -14.409 1.00 56.34 83 SER A CA 1
ATOM 637 C C . SER A 1 83 ? 21.562 2.342 -14.612 1.00 56.34 83 SER A C 1
ATOM 639 O O . SER A 1 83 ? 22.276 2.053 -13.655 1.00 56.34 83 SER A O 1
ATOM 641 N N . HIS A 1 84 ? 21.989 2.205 -15.861 1.00 56.28 84 HIS A N 1
ATOM 642 C CA . HIS A 1 84 ? 23.412 2.335 -16.150 1.00 56.28 84 HIS A CA 1
ATOM 643 C C . HIS A 1 84 ? 23.623 3.794 -16.529 1.00 56.28 84 HIS A C 1
ATOM 645 O O . HIS A 1 84 ? 23.228 4.223 -17.615 1.00 56.28 84 HIS A O 1
ATOM 651 N N . ASP A 1 85 ? 24.169 4.586 -15.605 1.00 54.41 85 ASP A N 1
ATOM 652 C CA . ASP A 1 85 ? 24.625 5.919 -15.976 1.00 54.41 85 ASP A CA 1
ATOM 653 C C . ASP A 1 85 ? 25.716 5.746 -17.041 1.00 54.41 85 ASP A C 1
ATOM 655 O O . ASP A 1 85 ? 26.612 4.913 -16.910 1.00 54.41 85 ASP A O 1
ATOM 659 N N . SER A 1 86 ? 25.652 6.541 -18.105 1.00 59.22 86 SER A N 1
ATOM 660 C CA . SER A 1 86 ? 26.738 6.681 -19.078 1.00 59.22 86 SER A CA 1
ATOM 661 C C . SER A 1 86 ? 28.107 6.924 -18.422 1.00 59.22 86 SER A C 1
ATOM 663 O O . SER A 1 86 ? 29.127 6.578 -19.013 1.00 59.22 86 SER A O 1
ATOM 665 N N . VAL A 1 87 ? 28.126 7.449 -17.191 1.00 59.34 87 VAL A N 1
ATOM 666 C CA . VAL A 1 87 ? 29.310 7.582 -16.329 1.00 59.34 87 VAL A CA 1
ATOM 667 C C . VAL A 1 87 ? 29.940 6.235 -15.947 1.00 59.34 87 VAL A C 1
ATOM 669 O O . VAL A 1 87 ? 31.163 6.141 -15.949 1.00 59.34 87 VAL A O 1
ATOM 672 N N . ASP A 1 88 ? 29.165 5.174 -15.700 1.00 59.53 88 ASP A N 1
ATOM 673 C CA . ASP A 1 88 ? 29.709 3.835 -15.390 1.00 59.53 88 ASP A CA 1
ATOM 674 C C . ASP A 1 88 ? 30.315 3.147 -16.627 1.00 59.53 88 ASP A C 1
ATOM 676 O O . ASP A 1 88 ? 31.072 2.177 -16.520 1.00 59.53 88 ASP A O 1
ATOM 680 N N . HIS A 1 89 ? 30.021 3.679 -17.816 1.00 70.19 89 HIS A N 1
ATOM 681 C CA . HIS A 1 89 ? 30.650 3.301 -19.080 1.00 70.19 89 HIS A CA 1
ATOM 682 C C . HIS A 1 89 ? 31.743 4.278 -19.531 1.00 70.19 89 HIS A C 1
ATOM 684 O O . HIS A 1 89 ? 32.408 4.022 -20.541 1.00 70.19 89 HIS A O 1
ATOM 690 N N . ASP A 1 90 ? 31.969 5.371 -18.798 1.00 66.88 90 ASP A N 1
ATOM 691 C CA . ASP A 1 90 ? 33.028 6.311 -19.118 1.00 66.88 90 ASP A CA 1
ATOM 692 C C . ASP A 1 90 ? 34.367 5.806 -18.571 1.00 66.88 90 ASP A C 1
ATOM 694 O O . ASP A 1 90 ? 34.708 5.936 -17.397 1.00 66.88 90 ASP A O 1
ATOM 698 N N . HIS A 1 91 ? 35.161 5.211 -19.457 1.00 75.31 91 HIS A N 1
ATOM 699 C CA . HIS A 1 91 ? 36.559 4.890 -19.175 1.00 75.31 91 HIS A CA 1
ATOM 700 C C . HIS A 1 91 ? 37.488 6.105 -19.322 1.00 75.31 91 HIS A C 1
ATOM 702 O O . HIS A 1 91 ? 38.715 5.935 -19.310 1.00 75.31 91 HIS A O 1
ATOM 708 N N . SER A 1 92 ? 36.958 7.319 -19.508 1.00 69.81 92 SER A N 1
ATOM 709 C CA . SER A 1 92 ? 37.789 8.513 -19.502 1.00 69.81 92 SER A CA 1
ATOM 710 C C . SER A 1 92 ? 38.473 8.646 -18.141 1.00 69.81 92 SER A C 1
ATOM 712 O O . SER A 1 92 ? 37.913 8.375 -17.077 1.00 69.81 92 SER A O 1
ATOM 714 N N . GLN A 1 93 ? 39.762 8.986 -18.162 1.00 68.38 93 GLN A N 1
ATOM 715 C CA . GLN A 1 93 ? 40.464 9.259 -16.917 1.00 68.38 93 GLN A CA 1
ATOM 716 C C . GLN A 1 93 ? 39.771 10.436 -16.238 1.00 68.38 93 GLN A C 1
ATOM 718 O O . GLN A 1 93 ? 39.666 11.501 -16.842 1.00 68.38 93 GLN A O 1
ATOM 723 N N . ALA A 1 94 ? 39.352 10.256 -14.984 1.00 64.56 94 ALA A N 1
ATOM 724 C CA . ALA A 1 94 ? 38.874 11.338 -14.139 1.00 64.56 94 ALA A CA 1
ATOM 725 C C . ALA A 1 94 ? 39.965 12.417 -14.033 1.00 64.56 94 ALA A C 1
ATOM 727 O O . ALA A 1 94 ? 40.878 12.339 -13.208 1.00 64.56 94 ALA A O 1
ATOM 728 N N . VAL A 1 95 ? 39.905 13.425 -14.903 1.00 66.19 95 VAL A N 1
ATOM 729 C CA . VAL A 1 95 ? 40.763 14.601 -14.811 1.00 66.19 95 VAL A CA 1
ATOM 730 C C . VAL A 1 95 ? 40.176 15.452 -13.701 1.00 66.19 95 VAL A C 1
ATOM 732 O O . VAL A 1 95 ? 39.253 16.226 -13.927 1.00 66.19 95 VAL A O 1
ATOM 735 N N . VAL A 1 96 ? 40.696 15.290 -12.484 1.00 61.53 96 VAL A N 1
ATOM 736 C CA . VAL A 1 96 ? 40.409 16.215 -11.385 1.00 61.53 96 VAL A CA 1
ATOM 737 C C . VAL A 1 96 ? 40.921 17.591 -11.822 1.00 61.53 96 VAL A C 1
ATOM 739 O O . VAL A 1 96 ? 42.137 17.748 -11.994 1.00 61.53 96 VAL A O 1
ATOM 742 N N . PRO A 1 97 ? 40.049 18.596 -12.036 1.00 62.78 97 PRO A N 1
ATOM 743 C CA . PRO A 1 97 ? 40.512 19.946 -12.297 1.00 62.78 97 PRO A CA 1
ATOM 744 C C . PRO A 1 97 ? 41.340 20.375 -11.092 1.00 62.78 97 PRO A C 1
ATOM 746 O O . PRO A 1 97 ? 40.900 20.247 -9.948 1.00 62.78 97 PRO A O 1
ATOM 749 N N . ARG A 1 98 ? 42.566 20.837 -11.348 1.00 57.88 98 ARG A N 1
ATOM 750 C CA . ARG A 1 98 ? 43.452 21.370 -10.313 1.00 57.88 98 ARG A CA 1
ATOM 751 C C . ARG A 1 98 ? 42.644 22.362 -9.464 1.00 57.88 98 ARG A C 1
ATOM 753 O O . ARG A 1 98 ? 42.088 23.286 -10.057 1.00 57.88 98 ARG A O 1
ATOM 760 N N . PRO A 1 99 ? 42.564 22.187 -8.130 1.00 60.03 99 PRO A N 1
ATOM 761 C CA . PRO A 1 99 ? 41.847 23.125 -7.285 1.00 60.03 99 PRO A CA 1
ATOM 762 C C . PRO A 1 99 ? 42.380 24.525 -7.556 1.00 60.03 99 PRO A C 1
ATOM 764 O O . PRO A 1 99 ? 43.597 24.745 -7.521 1.00 60.03 99 PRO A O 1
ATOM 767 N N . ASP A 1 100 ? 41.481 25.447 -7.880 1.00 60.28 100 ASP A N 1
ATOM 768 C CA . ASP A 1 100 ? 41.849 26.841 -8.021 1.00 60.28 100 ASP A CA 1
ATOM 769 C C . ASP A 1 100 ? 42.232 27.332 -6.622 1.00 60.28 100 ASP A C 1
ATOM 771 O O . ASP A 1 100 ? 41.394 27.459 -5.733 1.00 60.28 100 ASP A O 1
ATOM 775 N N . LEU A 1 101 ? 43.533 27.517 -6.395 1.00 56.28 101 LEU A N 1
ATOM 776 C CA . LEU A 1 101 ? 44.119 27.898 -5.103 1.00 56.28 101 LEU A CA 1
ATOM 777 C C . LEU A 1 101 ? 43.855 29.376 -4.766 1.00 56.28 101 LEU A C 1
ATOM 779 O O . LEU A 1 101 ? 44.548 29.953 -3.925 1.00 56.28 101 LEU A O 1
ATOM 783 N N . SER A 1 102 ? 42.880 30.011 -5.426 1.00 61.94 102 SER A N 1
ATOM 784 C CA . SER A 1 102 ? 42.433 31.333 -5.021 1.00 61.94 102 SER A CA 1
ATOM 785 C C . SER A 1 102 ? 41.836 31.218 -3.612 1.00 61.94 102 SER A C 1
ATOM 787 O O . SER A 1 102 ? 41.030 30.320 -3.353 1.00 61.94 102 SER A O 1
A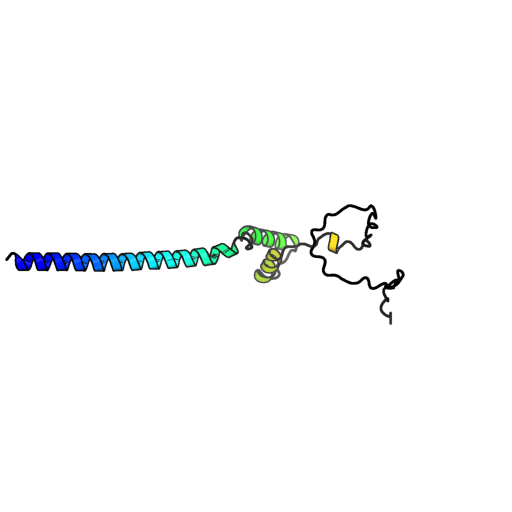TOM 78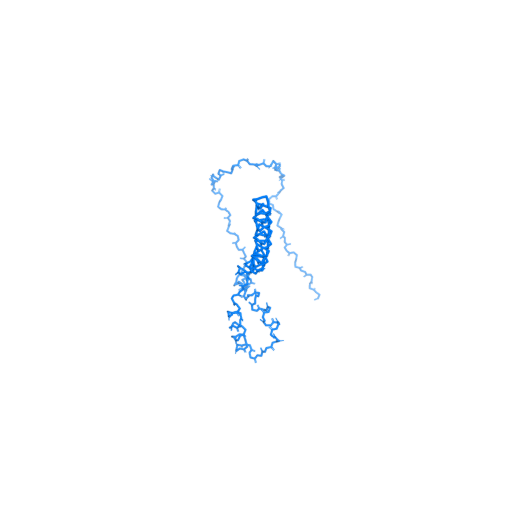9 N N . PRO A 1 103 ? 42.257 32.062 -2.654 1.00 52.41 103 PRO A N 1
ATOM 790 C CA . PRO A 1 103 ? 41.740 32.015 -1.297 1.00 52.41 103 PRO A CA 1
ATOM 791 C C . PRO A 1 103 ? 40.279 32.471 -1.305 1.00 52.41 103 PRO A C 1
ATOM 793 O O . PRO A 1 103 ? 39.971 33.64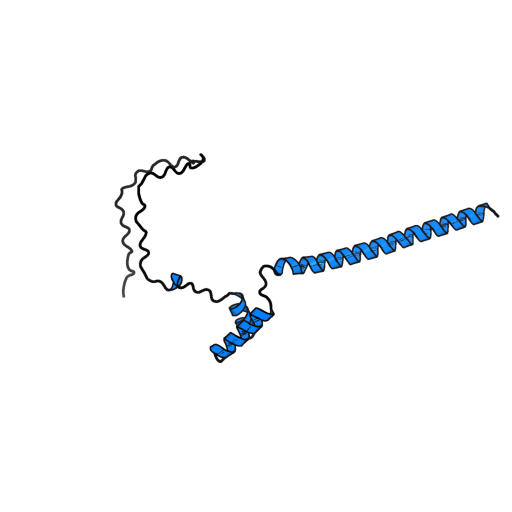4 -1.111 1.00 52.41 103 PRO A O 1
ATOM 796 N N . GLN A 1 104 ? 39.362 31.540 -1.550 1.00 53.12 104 GLN A N 1
ATOM 797 C CA . GLN A 1 104 ? 37.951 31.748 -1.283 1.00 53.12 104 GLN A CA 1
ATOM 798 C C . GLN A 1 104 ? 37.778 31.686 0.231 1.00 53.12 104 GLN A C 1
ATOM 800 O O . GLN A 1 104 ? 38.015 30.653 0.860 1.00 53.12 104 GLN A O 1
ATOM 805 N N . SER A 1 105 ? 37.406 32.815 0.834 1.00 49.47 105 SER A N 1
ATOM 806 C CA . SER A 1 105 ? 37.048 32.894 2.246 1.00 49.47 105 SER A CA 1
ATOM 807 C C . SER A 1 105 ? 35.730 32.149 2.472 1.00 49.47 105 SER A C 1
ATOM 809 O O . SER A 1 105 ? 34.663 32.753 2.557 1.00 49.47 105 SER A O 1
ATOM 811 N N . LEU A 1 106 ? 35.790 30.821 2.531 1.00 50.16 106 LEU A N 1
ATOM 812 C CA . LEU A 1 106 ? 34.704 30.027 3.076 1.00 50.16 106 LEU A CA 1
ATOM 813 C C . LEU A 1 106 ? 34.724 30.247 4.585 1.00 50.16 106 LEU A C 1
ATOM 815 O O . LEU A 1 106 ? 35.614 29.775 5.294 1.00 50.16 106 LEU A O 1
ATOM 819 N N . GLU A 1 107 ? 33.758 31.023 5.066 1.00 51.53 107 GLU A N 1
ATOM 820 C CA . GLU A 1 107 ? 33.484 31.213 6.485 1.00 51.53 107 GLU A CA 1
ATOM 821 C C . GLU A 1 107 ? 32.933 29.897 7.057 1.00 51.53 107 GLU A C 1
ATOM 823 O O . GLU A 1 107 ? 31.736 29.702 7.255 1.00 51.53 107 GLU A O 1
ATOM 828 N N . ILE A 1 108 ? 33.832 28.931 7.256 1.00 48.44 108 ILE A N 1
ATOM 829 C CA . ILE A 1 108 ? 33.534 27.644 7.873 1.00 48.44 108 ILE A CA 1
ATOM 830 C C . ILE A 1 108 ? 33.339 27.915 9.364 1.00 48.44 108 ILE A C 1
ATOM 832 O O . ILE A 1 108 ? 34.292 28.112 10.125 1.00 48.44 108 ILE A O 1
ATOM 836 N N . TYR A 1 109 ? 32.071 27.970 9.769 1.00 44.81 109 TYR A N 1
ATOM 837 C CA . TYR A 1 109 ? 31.652 28.094 11.156 1.00 44.81 109 TYR A CA 1
ATOM 838 C C . TYR A 1 109 ? 32.356 27.033 12.013 1.00 44.81 109 TYR A C 1
ATOM 840 O O . TYR A 1 109 ? 32.315 25.830 11.751 1.00 44.81 109 TYR A O 1
ATOM 848 N N . ARG A 1 110 ? 33.061 27.529 13.030 1.00 52.47 110 ARG A N 1
ATOM 849 C CA . ARG A 1 110 ? 33.957 26.805 13.930 1.00 52.47 110 ARG A CA 1
ATOM 850 C C . ARG A 1 110 ? 33.331 25.528 14.502 1.00 52.47 110 ARG A C 1
ATOM 852 O O . ARG A 1 110 ? 32.622 25.566 15.500 1.00 52.47 110 ARG A O 1
ATOM 859 N N . SER A 1 111 ? 33.741 24.388 13.967 1.00 51.22 111 SER A N 1
ATOM 860 C CA . SER A 1 111 ? 33.858 23.138 14.730 1.00 51.22 111 SER A CA 1
ATOM 861 C C . SER A 1 111 ? 35.094 22.357 14.270 1.00 51.22 111 SER A C 1
ATOM 863 O O . SER A 1 111 ? 35.059 21.169 13.975 1.00 51.22 111 SER A O 1
ATOM 865 N N . ALA A 1 112 ? 36.224 23.066 14.186 1.00 52.16 112 ALA A N 1
ATOM 866 C CA . ALA A 1 112 ? 37.520 22.474 13.891 1.00 52.16 112 ALA A CA 1
ATOM 867 C C . ALA A 1 112 ? 37.979 21.613 15.078 1.00 52.16 112 ALA A C 1
ATOM 869 O O . ALA A 1 112 ? 38.565 22.106 16.046 1.00 52.16 112 ALA A O 1
ATOM 870 N N . TRP A 1 113 ? 37.725 20.310 14.982 1.00 44.44 113 TRP A N 1
ATOM 871 C CA . TRP A 1 113 ? 38.603 19.312 15.573 1.00 44.44 113 TRP A CA 1
ATOM 872 C C . TRP A 1 113 ? 40.029 19.633 15.126 1.00 44.44 113 TRP A C 1
ATOM 874 O O . TRP A 1 113 ? 40.305 19.748 13.932 1.00 44.44 113 TRP A O 1
ATOM 884 N N . ARG A 1 114 ? 40.931 19.850 16.086 1.00 49.91 114 ARG A N 1
ATOM 885 C CA . ARG A 1 114 ? 42.346 20.090 15.798 1.00 49.91 114 ARG A CA 1
ATOM 886 C C . ARG A 1 114 ? 42.967 18.794 15.281 1.00 49.91 114 ARG A C 1
ATOM 888 O O . ARG A 1 114 ? 43.502 18.020 16.068 1.00 49.91 114 ARG A O 1
ATOM 895 N N . LEU A 1 115 ? 42.911 18.565 13.973 1.00 50.53 115 LEU A N 1
ATOM 896 C CA . LEU A 1 115 ? 43.856 17.663 13.331 1.00 50.53 115 LEU A CA 1
ATOM 897 C C . LEU A 1 115 ? 45.181 18.420 13.235 1.00 50.53 115 LEU A C 1
ATOM 899 O O . LEU A 1 115 ? 45.285 19.433 12.545 1.00 50.53 115 LEU A O 1
ATOM 903 N N . GLY A 1 116 ? 46.158 17.984 14.030 1.00 48.50 116 GLY A N 1
ATOM 904 C CA . GLY A 1 116 ? 47.528 18.468 13.927 1.00 48.50 116 GLY A CA 1
ATOM 905 C C . GLY A 1 116 ? 48.042 18.232 12.511 1.00 48.50 116 GLY A C 1
ATOM 906 O O . GLY A 1 116 ? 47.771 17.191 11.917 1.00 48.50 116 GLY A O 1
ATOM 907 N N . SER A 1 117 ? 48.747 19.218 11.966 1.00 47.94 117 SER A N 1
ATOM 908 C CA . SER A 1 117 ? 49.425 19.109 10.681 1.00 47.94 117 SER A CA 1
ATOM 909 C C . SER A 1 117 ? 50.553 18.088 10.799 1.00 47.94 117 SER A C 1
ATOM 911 O O . SER A 1 117 ? 51.659 18.434 11.223 1.00 47.94 117 SER A O 1
ATOM 913 N N . ASP A 1 118 ? 50.278 16.834 10.456 1.00 48.97 118 ASP A N 1
ATOM 914 C CA . ASP A 1 118 ? 51.354 15.900 10.169 1.00 48.97 118 ASP A CA 1
ATOM 915 C C . ASP A 1 118 ? 51.960 16.304 8.823 1.00 48.97 118 ASP A C 1
ATOM 917 O O . ASP A 1 118 ? 51.282 16.366 7.795 1.00 48.97 118 ASP A O 1
ATOM 921 N N . THR A 1 119 ? 53.221 16.712 8.859 1.00 54.72 119 THR A N 1
ATOM 922 C CA . THR A 1 119 ? 53.922 17.244 7.690 1.00 54.72 119 THR A CA 1
ATOM 923 C C . THR A 1 119 ? 54.524 16.052 6.961 1.00 54.72 119 THR A C 1
ATOM 925 O O . THR A 1 119 ? 55.688 15.724 7.156 1.00 54.72 119 THR A O 1
ATOM 928 N N . SER A 1 120 ? 53.703 15.363 6.171 1.00 51.81 120 SER A N 1
ATOM 929 C CA . SER A 1 120 ? 54.133 14.228 5.352 1.00 51.81 120 SER A CA 1
ATOM 930 C C . SER A 1 120 ? 54.291 14.661 3.889 1.00 51.81 120 SER A C 1
ATOM 932 O O . SER A 1 120 ? 53.315 14.959 3.208 1.00 51.81 120 SER A O 1
ATOM 934 N N . ASP A 1 121 ? 55.561 14.778 3.496 1.00 50.56 121 ASP A N 1
ATOM 935 C CA . ASP A 1 121 ? 56.199 14.840 2.167 1.00 50.56 121 ASP A CA 1
ATOM 936 C C . ASP A 1 121 ? 55.301 14.970 0.902 1.00 50.56 121 ASP A C 1
ATOM 938 O O . ASP A 1 121 ? 54.482 14.091 0.627 1.00 50.56 121 ASP A O 1
ATOM 942 N N . PRO A 1 122 ? 55.474 16.003 0.044 1.00 51.62 122 PRO A N 1
ATOM 943 C CA . PRO A 1 122 ? 54.562 16.265 -1.073 1.00 51.62 122 PRO A CA 1
ATOM 944 C C . PRO A 1 122 ? 54.789 15.412 -2.339 1.00 51.62 122 PRO A C 1
ATOM 946 O O . PRO A 1 122 ? 54.359 15.826 -3.415 1.00 51.62 122 PRO A O 1
ATOM 949 N N . LEU A 1 123 ? 55.439 14.242 -2.277 1.00 54.56 123 LEU A N 1
ATOM 950 C CA . LEU A 1 123 ? 55.731 13.439 -3.480 1.00 54.56 123 LEU A CA 1
ATOM 951 C C . LEU A 1 123 ? 55.601 11.917 -3.305 1.00 54.56 123 LEU A C 1
ATOM 953 O O . LEU A 1 123 ? 56.357 11.154 -3.906 1.00 54.56 123 LEU A O 1
ATOM 957 N N . GLN A 1 124 ? 54.595 11.432 -2.575 1.00 52.69 124 GLN A N 1
ATOM 958 C CA . GLN A 1 124 ? 54.256 10.007 -2.637 1.00 52.69 124 GLN A CA 1
ATOM 959 C C . GLN A 1 124 ? 53.337 9.721 -3.836 1.00 52.69 124 GLN A C 1
ATOM 961 O O . GLN A 1 124 ? 52.115 9.637 -3.729 1.00 52.69 124 GLN A O 1
ATOM 966 N N . VAL A 1 125 ? 53.942 9.600 -5.020 1.00 57.66 125 VAL A N 1
ATOM 967 C CA . VAL A 1 125 ? 53.271 9.067 -6.212 1.00 57.66 125 VAL A CA 1
ATOM 968 C C . VAL A 1 125 ? 53.005 7.580 -5.970 1.00 57.66 125 VAL A C 1
ATOM 970 O O . VAL A 1 125 ? 53.913 6.757 -6.070 1.00 57.66 125 VAL A O 1
ATOM 973 N N . TYR A 1 126 ? 51.762 7.222 -5.652 1.00 57.00 126 TYR A N 1
ATOM 974 C CA . TYR A 1 126 ? 51.325 5.828 -5.677 1.00 57.00 126 TYR A CA 1
ATOM 975 C C . TYR A 1 126 ? 51.248 5.371 -7.138 1.00 57.00 126 TYR A C 1
ATOM 977 O O . TYR A 1 126 ? 50.276 5.632 -7.845 1.00 57.00 126 TYR A O 1
ATOM 985 N N . LEU A 1 127 ? 52.308 4.717 -7.613 1.00 61.31 127 LEU A N 1
ATOM 986 C CA . LEU A 1 127 ? 52.275 3.971 -8.865 1.00 61.31 127 LEU A CA 1
ATOM 987 C C . LEU A 1 127 ? 51.300 2.805 -8.677 1.00 61.31 127 LEU A C 1
ATOM 989 O O . LEU A 1 127 ? 51.514 1.957 -7.815 1.00 61.31 127 LEU A O 1
ATOM 993 N N . ILE A 1 128 ? 50.224 2.775 -9.466 1.00 59.78 128 ILE A N 1
ATOM 994 C CA . ILE A 1 128 ? 49.312 1.630 -9.525 1.00 59.78 128 ILE A CA 1
ATOM 995 C C . ILE A 1 128 ? 50.142 0.433 -10.003 1.00 59.78 128 ILE A C 1
ATOM 997 O O . ILE A 1 128 ? 50.493 0.353 -11.184 1.00 59.78 128 ILE A O 1
ATOM 1001 N N . GLU A 1 129 ? 50.501 -0.471 -9.088 1.00 59.78 129 GLU A N 1
ATOM 1002 C CA . GLU A 1 129 ? 51.090 -1.760 -9.445 1.00 59.78 129 GLU A CA 1
ATOM 1003 C C . GLU A 1 129 ? 50.140 -2.460 -10.421 1.00 59.78 129 GLU A C 1
ATOM 1005 O O . GLU A 1 129 ? 48.990 -2.761 -10.096 1.00 59.78 129 GLU A O 1
ATOM 1010 N N . ARG A 1 130 ? 50.597 -2.712 -11.653 1.00 70.00 130 ARG A N 1
ATOM 1011 C CA . ARG A 1 130 ? 49.874 -3.633 -12.533 1.00 70.00 130 ARG A CA 1
ATOM 1012 C C . ARG A 1 130 ? 50.026 -5.047 -11.973 1.00 70.00 130 ARG A C 1
ATOM 1014 O O . ARG A 1 130 ? 51.148 -5.422 -11.630 1.00 70.00 130 ARG A O 1
ATOM 1021 N N . PRO A 1 131 ? 48.954 -5.857 -11.957 1.00 57.81 131 PRO A N 1
ATOM 1022 C CA . PRO A 1 131 ? 49.059 -7.237 -11.517 1.00 57.81 131 PRO A CA 1
ATOM 1023 C C . PRO A 1 131 ? 49.982 -8.035 -12.458 1.00 57.81 131 PRO A C 1
ATOM 1025 O O . PRO A 1 131 ? 50.044 -7.738 -13.662 1.00 57.81 131 PRO A O 1
ATOM 1028 N N . PRO A 1 132 ? 50.709 -9.035 -11.924 1.00 67.31 132 PRO A N 1
ATOM 1029 C CA . PRO A 1 132 ? 51.645 -9.847 -12.690 1.00 67.31 132 PRO A CA 1
ATOM 1030 C C . PRO A 1 132 ? 50.923 -10.559 -13.836 1.00 67.31 132 PRO A C 1
ATOM 1032 O O . PRO A 1 132 ? 49.875 -11.172 -13.641 1.00 67.31 132 PRO A O 1
ATOM 1035 N N . ARG A 1 133 ? 51.489 -10.478 -15.044 1.00 73.50 133 ARG A N 1
ATOM 1036 C CA . ARG A 1 133 ? 51.046 -11.304 -16.172 1.00 73.50 133 ARG A CA 1
ATOM 1037 C C . ARG A 1 133 ? 51.825 -12.616 -16.115 1.00 73.50 133 ARG A C 1
ATOM 1039 O O . ARG A 1 133 ? 53.055 -12.570 -16.114 1.00 73.50 133 ARG A O 1
ATOM 1046 N N . ALA A 1 134 ? 51.103 -13.728 -16.007 1.00 67.00 134 ALA A N 1
ATOM 1047 C CA . ALA A 1 134 ? 51.635 -15.072 -16.222 1.00 67.00 134 ALA A CA 1
ATOM 1048 C C . ALA A 1 134 ? 51.857 -15.334 -17.719 1.00 67.00 134 ALA A C 1
ATOM 1050 O O . ALA A 1 134 ? 51.125 -14.720 -18.532 1.00 67.00 134 ALA A O 1
#

Foldseek 3Di:
DVVVVVVVVVVVVVVVVVVVVVVVVVVVVVVVVVVVVVVVPVVCPVLDDPVVVLVVVLVVCCVVVVDDPDPVVSSVVSSVDPDPDVVVVDPPPPPDPDPPPDPDPPVPPDPDPDPDPPPDDPDPDPDPDDDDDD

Solvent-accessible surface area (backbone atoms only — not comparable to full-atom values): 8795 Å² total; per-residue (Å²): 118,70,70,60,54,58,53,48,55,52,48,54,52,51,52,51,53,52,50,52,52,52,52,52,50,52,53,50,51,51,51,49,52,51,50,50,56,54,56,72,56,56,81,46,61,87,78,47,72,58,68,65,58,48,54,46,52,40,52,51,45,34,68,73,67,72,58,78,89,44,73,68,61,42,46,56,52,50,74,66,51,91,80,73,56,70,68,84,70,52,80,67,78,85,75,74,74,77,78,76,82,66,88,71,84,73,85,72,77,87,74,78,73,83,74,75,85,76,87,75,72,100,74,82,77,82,74,80,77,74,79,87,83,130

pLDDT: mean 70.77, std 14.95, range [44.44, 97.94]

Radius of gyration: 36.01 Å; Cα contacts (8 Å, |Δi|>4): 17; chains: 1; bounding box: 104×48×71 Å

Sequence (134 aa):
MVSQRRAQEKNEQAERMTTIRTIGKVVLATLLCAAVIVWSVMPTTSHAPAILDVLQEHAEMIAEHGHSHGLEEDLAWAMHGHSHDSVDHDHSQAVVPRPDLSPQSLEIYRSAWRLGSDTSDPLQVYLIERPPRA

Secondary structure (DSSP, 8-state):
-HHHHHHHHHHHHHHHHHHHHHHHHHHHHHHHHHHHHHHHHGGGTTTS--HHHHHHHHHHHHHHHSS-S-HHHHHHHHHH-----GGGG--S----PPP--S-------S-----------TT-----PPPPP-

Organism: NCBI:txid657014

Mean predicted aligned error: 20.93 Å